Protein AF-A0A968CCL2-F1 (afdb_monomer)

Solvent-accessible surface area (backbone atoms only — not comparable to full-atom values): 6977 Å² total; per-residue (Å²): 130,92,70,89,60,90,45,67,39,52,65,74,55,51,53,49,34,51,75,70,67,45,52,63,63,39,53,75,71,64,40,49,70,39,53,59,48,77,47,78,48,73,70,81,96,58,59,49,75,50,76,44,74,43,68,71,53,95,91,38,57,51,32,42,40,49,56,64,74,56,51,54,47,54,52,51,50,53,42,41,77,76,67,46,90,84,81,77,72,60,43,81,78,48,74,35,61,44,96,87,67,48,79,74,49,69,40,73,44,66,81,119

Foldseek 3Di:
DQPPDVFWDPPVRVVVCVVLVNVVVCVVVVWDWAQKDWDWDDDDPPTDIDIDGPPDDPNDNTITGDRPVSVVVSVVVSCVVVPDDDDPQKDFDAFDADPVRDTDGTDIDHPD

Structure (mmCIF, N/CA/C/O backbone):
data_AF-A0A968CCL2-F1
#
_entry.id   AF-A0A968CCL2-F1
#
loop_
_atom_site.group_PDB
_atom_site.id
_atom_site.type_symbol
_atom_site.label_atom_id
_atom_site.label_alt_id
_atom_site.label_comp_id
_atom_site.label_asym_id
_atom_site.label_entity_id
_atom_site.label_seq_id
_atom_site.pdbx_PDB_ins_code
_atom_site.Cartn_x
_atom_site.Cartn_y
_atom_site.Cartn_z
_atom_site.occupancy
_atom_site.B_iso_or_equiv
_atom_site.auth_seq_id
_atom_site.auth_comp_id
_atom_site.auth_asym_id
_atom_site.auth_atom_id
_atom_site.pdbx_PDB_model_num
ATOM 1 N N . THR A 1 1 ? 14.523 -9.456 9.353 1.00 53.31 1 THR A N 1
ATOM 2 C CA . THR A 1 1 ? 14.075 -9.158 10.730 1.00 53.31 1 THR A CA 1
ATOM 3 C C . THR A 1 1 ? 12.723 -8.478 10.662 1.00 53.31 1 THR A C 1
ATOM 5 O O . THR A 1 1 ? 12.522 -7.662 9.771 1.00 53.31 1 THR A O 1
ATOM 8 N N . ASP A 1 2 ? 11.788 -8.846 11.543 1.00 51.09 2 ASP A N 1
ATOM 9 C CA . ASP A 1 2 ? 10.486 -8.173 11.698 1.00 51.09 2 ASP A CA 1
ATOM 10 C C . ASP A 1 2 ? 10.711 -6.871 12.481 1.00 51.09 2 ASP A C 1
ATOM 12 O O . ASP A 1 2 ? 10.551 -6.804 13.699 1.00 51.09 2 ASP A O 1
ATOM 16 N N . THR A 1 3 ? 11.266 -5.867 11.800 1.00 53.72 3 THR A N 1
ATOM 17 C CA . THR A 1 3 ? 11.500 -4.552 12.397 1.00 53.72 3 THR A CA 1
ATOM 18 C C . THR A 1 3 ? 10.146 -3.893 12.624 1.00 53.72 3 THR A C 1
ATOM 20 O O . THR A 1 3 ? 9.404 -3.692 11.662 1.00 53.72 3 THR A O 1
ATOM 23 N N . LEU A 1 4 ? 9.848 -3.519 13.875 1.00 50.06 4 LEU A N 1
ATOM 24 C CA . LEU A 1 4 ? 8.691 -2.700 14.249 1.00 50.06 4 LEU A CA 1
ATOM 25 C C . LEU A 1 4 ? 8.678 -1.415 13.408 1.00 50.06 4 LEU A C 1
ATOM 27 O O . LEU A 1 4 ? 9.320 -0.424 13.741 1.00 50.06 4 LEU A O 1
ATOM 31 N N . SER A 1 5 ? 7.965 -1.445 12.287 1.00 53.56 5 SER A N 1
ATOM 32 C CA . SER A 1 5 ? 7.656 -0.251 11.508 1.00 53.56 5 SER A CA 1
ATOM 33 C C . SER A 1 5 ? 6.482 0.462 12.166 1.00 53.56 5 SER A C 1
ATOM 35 O O . SER A 1 5 ? 5.683 -0.155 12.853 1.00 53.56 5 SER A O 1
ATOM 37 N N . THR A 1 6 ? 6.367 1.772 12.023 1.00 53.09 6 THR A N 1
ATOM 38 C CA . THR A 1 6 ? 5.256 2.568 12.561 1.00 53.09 6 THR A CA 1
ATOM 39 C C . THR A 1 6 ? 3.920 2.069 11.988 1.00 53.09 6 THR A C 1
ATOM 41 O O . THR A 1 6 ? 3.553 2.396 10.864 1.00 53.09 6 THR A O 1
ATOM 44 N N . HIS A 1 7 ? 3.230 1.210 12.749 1.00 70.75 7 HIS A N 1
ATOM 45 C CA . HIS A 1 7 ? 2.228 0.275 12.224 1.00 70.75 7 HIS A CA 1
ATOM 46 C C . HIS A 1 7 ? 0.954 0.956 11.710 1.00 70.75 7 HIS A C 1
ATOM 48 O O . HIS A 1 7 ? 0.319 0.422 10.814 1.00 70.75 7 HIS A O 1
ATOM 54 N N . ALA A 1 8 ? 0.566 2.117 12.242 1.00 85.94 8 ALA A N 1
ATOM 55 C CA . ALA A 1 8 ? -0.741 2.705 11.957 1.00 85.94 8 ALA A CA 1
ATOM 56 C C . ALA A 1 8 ? -0.759 3.546 10.667 1.00 85.94 8 ALA A C 1
ATOM 58 O O . ALA A 1 8 ? -0.149 4.613 10.576 1.00 85.94 8 ALA A O 1
ATOM 59 N N . LEU A 1 9 ? -1.544 3.105 9.688 1.00 91.94 9 LEU A N 1
ATOM 60 C CA . LEU A 1 9 ? -1.930 3.885 8.522 1.00 91.94 9 LEU A CA 1
ATOM 61 C C . LEU A 1 9 ? -2.973 4.929 8.918 1.00 91.94 9 LEU A C 1
ATOM 63 O O . LEU A 1 9 ? -4.127 4.611 9.204 1.00 91.94 9 LEU A O 1
ATOM 67 N N . MET A 1 10 ? -2.578 6.198 8.885 1.00 91.94 10 MET A N 1
ATOM 68 C CA . MET A 1 10 ? -3.488 7.314 9.138 1.00 91.94 10 MET A CA 1
ATOM 69 C C . MET A 1 10 ? -4.553 7.430 8.040 1.00 91.94 10 MET A C 1
ATOM 71 O O . MET A 1 10 ? -4.384 6.944 6.921 1.00 91.94 10 MET A O 1
ATOM 75 N N . ARG A 1 11 ? -5.649 8.139 8.338 1.00 93.75 11 ARG A N 1
ATOM 76 C CA . ARG A 1 11 ? -6.840 8.222 7.472 1.00 93.75 11 ARG A CA 1
ATOM 77 C C . ARG A 1 11 ? -6.540 8.494 5.985 1.00 93.75 11 ARG A C 1
ATOM 79 O O . ARG A 1 11 ? -7.165 7.833 5.162 1.00 93.75 11 ARG A O 1
ATOM 86 N N . PRO A 1 12 ? -5.610 9.393 5.595 1.00 93.94 12 PRO A N 1
ATOM 87 C CA . PRO A 1 12 ? -5.291 9.603 4.180 1.00 93.94 12 PRO A CA 1
ATOM 88 C C . PRO A 1 12 ? -4.811 8.340 3.449 1.00 93.94 12 PRO A C 1
A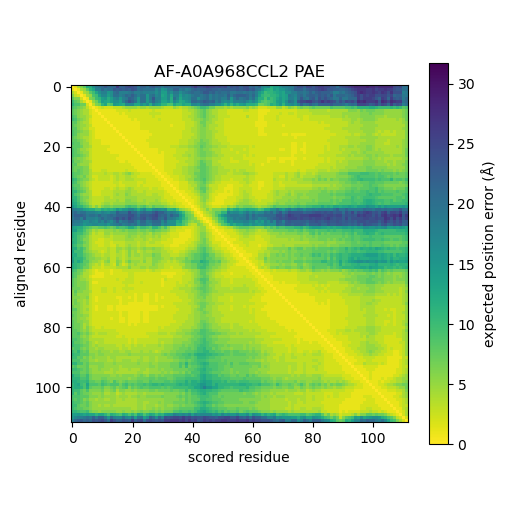TOM 90 O O . PRO A 1 12 ? -5.177 8.136 2.293 1.00 93.94 12 PRO A O 1
ATOM 93 N N . ALA A 1 13 ? -4.045 7.477 4.121 1.00 94.38 13 ALA A N 1
ATOM 94 C CA . ALA A 1 13 ? -3.594 6.206 3.560 1.00 94.38 13 ALA A CA 1
ATOM 95 C C . ALA A 1 13 ? -4.758 5.215 3.414 1.00 94.38 13 ALA A C 1
ATOM 97 O O . ALA A 1 13 ? -4.897 4.588 2.369 1.00 94.38 13 ALA A O 1
ATOM 98 N N . VAL A 1 14 ? -5.653 5.142 4.405 1.00 94.50 14 VAL A N 1
ATOM 99 C CA . VAL A 1 14 ? -6.860 4.298 4.318 1.00 94.50 14 VAL A CA 1
ATOM 100 C C . VAL A 1 14 ? -7.772 4.749 3.175 1.00 94.50 14 VAL A C 1
ATOM 102 O O . VAL A 1 14 ? -8.261 3.925 2.412 1.00 94.50 14 VAL A O 1
ATOM 105 N N . LEU A 1 15 ? -7.929 6.063 2.983 1.00 95.38 15 LEU A N 1
ATOM 106 C CA . LEU A 1 15 ? -8.686 6.616 1.857 1.00 95.38 15 LEU A CA 1
ATOM 107 C C . LEU A 1 15 ? -8.074 6.259 0.495 1.00 95.38 15 LEU A C 1
ATOM 109 O O . LEU A 1 15 ? -8.812 6.126 -0.476 1.00 95.38 15 LEU A O 1
ATOM 113 N N . LEU A 1 16 ? -6.745 6.159 0.386 1.00 96.06 16 LEU A N 1
ATOM 114 C CA . LEU A 1 16 ? -6.077 5.7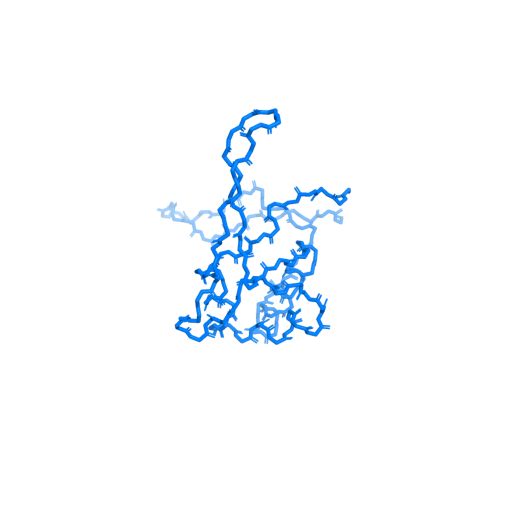06 -0.841 1.00 96.06 16 LEU A CA 1
ATOM 115 C C . LEU A 1 16 ? -6.371 4.229 -1.111 1.00 96.06 16 LEU A C 1
ATOM 117 O O . LEU A 1 16 ? -6.797 3.892 -2.210 1.00 96.06 16 LEU A O 1
ATOM 121 N N . LEU A 1 17 ? -6.227 3.384 -0.090 1.00 95.44 17 LEU A N 1
ATOM 122 C CA . LEU A 1 17 ? -6.509 1.951 -0.186 1.00 95.44 17 LEU A CA 1
ATOM 123 C C . LEU A 1 17 ? -7.968 1.677 -0.558 1.00 95.44 17 LEU A C 1
ATOM 125 O O . LEU A 1 17 ? -8.227 0.827 -1.401 1.00 95.44 17 LEU A O 1
ATOM 129 N N . GLN A 1 18 ? -8.911 2.438 0.002 1.00 94.62 18 GLN A N 1
ATOM 130 C CA . GLN A 1 18 ? -10.325 2.334 -0.356 1.00 94.62 18 GLN A CA 1
ATOM 131 C C . GLN A 1 18 ? -10.572 2.726 -1.818 1.00 94.62 18 GLN A C 1
ATOM 133 O O . GLN A 1 18 ? -11.323 2.050 -2.513 1.00 94.62 18 GLN A O 1
ATOM 138 N N . ARG A 1 19 ? -9.917 3.785 -2.318 1.00 95.25 19 ARG A N 1
ATOM 139 C CA . ARG A 1 19 ? -10.018 4.170 -3.739 1.00 95.25 19 ARG A CA 1
ATOM 140 C C . ARG A 1 19 ? -9.440 3.119 -4.682 1.00 95.25 19 ARG A C 1
ATOM 142 O O . ARG A 1 19 ? -9.912 3.018 -5.806 1.00 95.25 19 ARG A O 1
ATOM 149 N N . TRP A 1 20 ? -8.440 2.366 -4.236 1.00 96.62 20 TRP A N 1
ATOM 150 C CA . TRP A 1 20 ? -7.876 1.240 -4.981 1.00 96.62 20 TRP A CA 1
ATOM 151 C C . TRP A 1 20 ? -8.636 -0.078 -4.762 1.00 96.62 20 TRP A C 1
ATOM 153 O O . TRP A 1 20 ? -8.254 -1.085 -5.342 1.00 96.62 20 TRP A O 1
ATOM 163 N N . GLY A 1 21 ? -9.687 -0.102 -3.932 1.00 95.81 21 GLY A N 1
ATOM 164 C CA . GLY A 1 21 ? -10.451 -1.321 -3.641 1.00 95.81 21 GLY A CA 1
ATOM 165 C C . GLY A 1 21 ? -9.686 -2.366 -2.818 1.00 95.81 21 GLY A C 1
ATOM 166 O O . GLY A 1 21 ? -9.964 -3.554 -2.927 1.00 95.81 21 GLY A O 1
ATOM 167 N N . LEU A 1 22 ? -8.702 -1.951 -2.012 1.00 96.38 22 LEU A N 1
ATOM 168 C CA . LEU A 1 22 ? -7.773 -2.863 -1.321 1.00 96.38 22 LEU A CA 1
ATOM 169 C C . LEU A 1 22 ? -8.057 -3.059 0.173 1.00 96.38 22 LEU A C 1
ATOM 171 O O . LEU A 1 22 ? -7.360 -3.836 0.823 1.00 96.38 22 LEU A O 1
ATOM 175 N N . THR A 1 23 ? -9.040 -2.361 0.744 1.00 94.00 23 THR A N 1
ATOM 176 C CA . THR A 1 23 ? -9.372 -2.495 2.175 1.00 94.00 23 THR A CA 1
ATOM 177 C C . THR A 1 23 ? -9.864 -3.894 2.526 1.00 94.00 23 THR A C 1
ATOM 179 O O . THR A 1 23 ? -9.460 -4.426 3.553 1.00 94.00 23 THR A O 1
ATOM 182 N N . ASP A 1 24 ? -10.631 -4.523 1.637 1.00 94.12 24 ASP A N 1
ATOM 183 C CA . ASP A 1 24 ? -11.203 -5.852 1.876 1.00 94.12 24 ASP A CA 1
ATOM 184 C C . ASP A 1 24 ? -10.099 -6.920 1.941 1.00 94.12 24 ASP A C 1
ATOM 186 O O . ASP A 1 24 ? -10.080 -7.744 2.853 1.00 94.12 24 ASP A O 1
ATOM 190 N N . ARG A 1 25 ? -9.082 -6.818 1.069 1.00 95.56 25 ARG A N 1
ATOM 191 C CA . ARG A 1 25 ? -7.887 -7.684 1.111 1.00 95.56 25 ARG A CA 1
ATOM 192 C C . ARG A 1 25 ? -7.129 -7.556 2.442 1.00 95.56 25 ARG A C 1
ATOM 194 O O . ARG A 1 25 ? -6.555 -8.523 2.930 1.00 95.56 25 ARG A O 1
ATOM 201 N N . LEU A 1 26 ? -7.113 -6.368 3.057 1.00 93.38 26 LEU A N 1
ATOM 202 C CA . LEU A 1 26 ? -6.481 -6.175 4.370 1.00 93.38 26 LEU A CA 1
ATOM 203 C C . LEU A 1 26 ? -7.289 -6.803 5.508 1.00 93.38 26 LEU A C 1
ATOM 205 O O . LEU A 1 26 ? -6.688 -7.318 6.457 1.00 93.38 26 LEU A O 1
ATOM 209 N N . ASP A 1 27 ? -8.618 -6.753 5.426 1.00 92.69 27 ASP A N 1
ATOM 210 C CA . ASP A 1 27 ? -9.502 -7.406 6.390 1.00 92.69 27 ASP A CA 1
ATOM 211 C C . ASP A 1 27 ? -9.381 -8.938 6.312 1.00 92.69 27 ASP A C 1
ATOM 213 O O . ASP A 1 27 ? -9.291 -9.597 7.351 1.00 92.69 27 ASP A O 1
ATOM 217 N N . GLU A 1 28 ? -9.289 -9.503 5.103 1.00 95.56 28 GLU A N 1
ATOM 218 C CA . GLU A 1 28 ? -9.055 -10.939 4.868 1.00 95.56 28 GLU A CA 1
ATOM 219 C C . GLU A 1 28 ? -7.743 -11.428 5.508 1.00 95.56 28 GLU A C 1
ATOM 221 O O . GLU A 1 28 ? -7.701 -12.492 6.131 1.00 95.56 28 GLU A O 1
ATOM 226 N N . GLU A 1 29 ? -6.693 -10.605 5.460 1.00 93.31 29 GLU A N 1
ATOM 227 C CA . GLU A 1 29 ? -5.396 -10.847 6.113 1.00 93.31 29 GLU A CA 1
ATOM 228 C C . GLU A 1 29 ? -5.406 -10.572 7.630 1.00 93.31 29 GLU A C 1
ATOM 230 O O . GLU A 1 29 ? -4.362 -10.593 8.289 1.00 93.31 29 GLU A O 1
ATOM 235 N N . ARG A 1 30 ? -6.586 -10.321 8.214 1.00 90.50 30 ARG A N 1
ATOM 236 C CA . ARG A 1 30 ? -6.794 -10.050 9.646 1.00 90.50 30 ARG A CA 1
ATOM 237 C C . ARG A 1 30 ? -5.994 -8.848 10.144 1.00 90.50 30 ARG A C 1
ATOM 239 O O . ARG A 1 30 ? -5.513 -8.835 11.282 1.00 90.50 30 ARG A O 1
ATOM 246 N N . THR A 1 31 ? -5.852 -7.827 9.301 1.00 90.38 31 THR A N 1
ATOM 247 C CA . THR A 1 31 ? -5.202 -6.580 9.700 1.00 90.38 31 THR A CA 1
ATOM 248 C C . THR A 1 31 ? -5.990 -5.919 10.838 1.00 90.38 31 THR A C 1
ATOM 250 O O . THR A 1 31 ? -7.188 -5.679 10.687 1.00 90.38 31 THR A O 1
ATOM 253 N N . PRO A 1 32 ? -5.351 -5.561 11.968 1.00 87.38 32 PRO A N 1
ATOM 254 C CA . PRO A 1 32 ? -6.040 -4.881 13.056 1.00 87.38 32 PRO A CA 1
ATOM 255 C C . PRO A 1 32 ? -6.606 -3.527 12.622 1.00 87.38 32 PRO A C 1
ATOM 257 O O . PRO A 1 32 ? -5.889 -2.676 12.082 1.00 87.38 32 PRO A O 1
ATOM 260 N N . ARG A 1 33 ? -7.886 -3.311 12.933 1.00 91.19 33 ARG A N 1
ATOM 261 C CA . ARG A 1 33 ? -8.551 -2.011 12.835 1.00 91.19 33 ARG A CA 1
ATOM 262 C C . ARG A 1 33 ? -8.345 -1.223 14.128 1.00 91.19 33 ARG A C 1
ATOM 264 O O . ARG A 1 33 ? -8.550 -1.740 15.223 1.00 91.19 33 ARG A O 1
ATOM 271 N N . ILE A 1 34 ? -7.962 0.042 14.006 1.00 92.19 34 ILE A N 1
ATOM 272 C CA . ILE A 1 34 ? -7.751 0.963 15.127 1.00 92.19 34 ILE A CA 1
ATOM 273 C C . ILE A 1 34 ? -8.949 1.911 15.204 1.00 92.19 34 ILE A C 1
ATOM 275 O O . ILE A 1 34 ? -9.071 2.844 14.406 1.00 92.19 34 ILE A O 1
ATOM 279 N N . GLY A 1 35 ? -9.825 1.671 16.182 1.00 93.31 35 GLY A N 1
ATOM 280 C CA . GLY A 1 35 ? -10.977 2.532 16.482 1.00 93.31 35 GLY A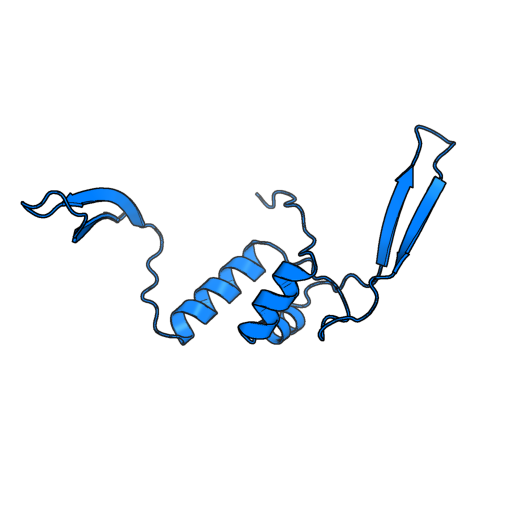 CA 1
ATOM 281 C C . GLY A 1 35 ? -10.684 3.654 17.483 1.00 93.31 35 GLY A C 1
ATOM 282 O O . GLY A 1 35 ? -11.479 4.578 17.620 1.00 93.31 35 GLY A O 1
ATOM 283 N N . LYS A 1 36 ? -9.542 3.603 18.176 1.00 92.62 36 LYS A N 1
ATOM 284 C CA . LYS A 1 36 ? -9.164 4.551 19.230 1.00 92.62 36 LYS A CA 1
ATOM 285 C C . LYS A 1 36 ? -7.646 4.698 19.301 1.00 92.62 36 LYS A C 1
ATOM 287 O O . LYS A 1 36 ? -6.918 3.734 19.081 1.00 92.62 36 LYS A O 1
ATOM 292 N N . THR A 1 37 ? -7.175 5.894 19.631 1.00 91.25 37 THR A N 1
AT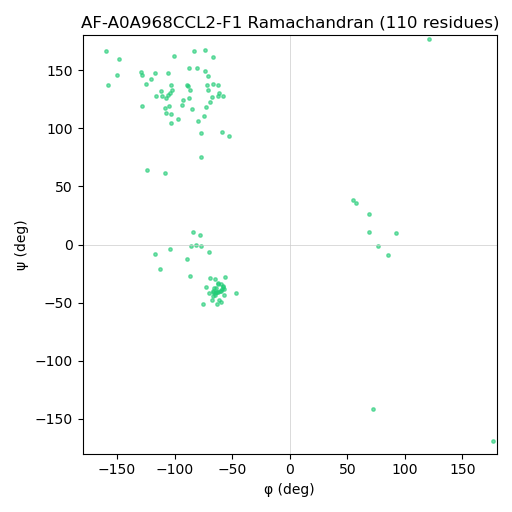OM 293 C CA . THR A 1 37 ? -5.766 6.189 19.924 1.00 91.25 37 THR A CA 1
ATOM 294 C C . THR A 1 37 ? -5.636 6.744 21.335 1.00 91.25 37 THR A C 1
ATOM 296 O O . THR A 1 37 ? -6.481 7.531 21.750 1.00 91.25 37 THR A O 1
ATOM 299 N N . ALA A 1 38 ? -4.578 6.377 22.053 1.00 91.06 38 ALA A N 1
ATOM 300 C CA . ALA A 1 38 ? -4.270 6.922 23.371 1.00 91.06 38 ALA A CA 1
ATOM 301 C C . ALA A 1 38 ? -3.004 7.786 23.298 1.00 91.06 38 ALA A C 1
ATOM 303 O O . ALA A 1 38 ? -1.995 7.364 22.733 1.00 91.06 38 ALA A O 1
ATOM 304 N N . PHE A 1 39 ? -3.065 8.985 23.872 1.00 89.44 39 PHE A N 1
ATOM 305 C CA . PHE A 1 39 ? -1.932 9.886 24.056 1.00 89.44 39 PHE A CA 1
ATOM 306 C C . PHE A 1 39 ? -1.571 9.905 25.533 1.00 89.44 39 PHE A C 1
ATOM 308 O O . PHE A 1 39 ? -2.431 10.138 26.378 1.00 89.44 39 PHE A O 1
ATOM 315 N N . VAL A 1 40 ? -0.308 9.641 25.844 1.00 89.31 40 VAL A N 1
ATOM 316 C CA . VAL A 1 40 ? 0.177 9.573 27.220 1.00 89.31 40 VAL A CA 1
ATOM 317 C C . VAL A 1 40 ? 1.053 10.795 27.478 1.00 89.31 40 VAL A C 1
ATOM 319 O O . VAL A 1 40 ? 2.064 10.979 26.801 1.00 89.31 40 VAL A O 1
ATOM 322 N N . TYR A 1 41 ? 0.640 11.640 28.421 1.00 88.19 41 TYR A N 1
ATOM 323 C CA . TYR A 1 41 ? 1.320 12.874 28.805 1.00 88.19 41 TYR A CA 1
ATOM 324 C C . TYR A 1 41 ? 1.913 12.745 30.213 1.00 88.19 41 TYR A C 1
ATOM 326 O O . TYR A 1 41 ? 1.192 12.432 31.159 1.00 88.19 41 TYR A O 1
ATOM 334 N N . GLY A 1 42 ? 3.205 13.053 30.354 1.00 83.50 42 GLY A N 1
ATOM 335 C CA . GLY A 1 42 ? 3.929 13.036 31.630 1.00 83.50 42 GLY A CA 1
ATOM 336 C C . GLY A 1 42 ? 5.130 12.085 31.646 1.00 83.50 42 GLY A C 1
ATOM 337 O O . GLY A 1 42 ? 5.411 11.388 30.674 1.00 83.50 42 GLY A O 1
ATOM 338 N N . GLU A 1 43 ? 5.858 12.078 32.766 1.00 76.12 43 GLU A N 1
ATOM 339 C CA . GLU A 1 43 ? 6.933 11.123 33.058 1.00 76.12 43 GLU A CA 1
ATOM 340 C C . GLU A 1 43 ? 6.699 10.473 34.437 1.00 76.12 43 GLU A C 1
ATOM 342 O O . GLU A 1 43 ? 6.199 11.106 35.374 1.00 76.12 43 GLU A O 1
ATOM 347 N N . GLY A 1 44 ? 7.069 9.197 34.586 1.00 66.31 44 GLY A N 1
ATOM 348 C CA . GLY A 1 44 ? 6.966 8.464 35.855 1.00 66.31 44 GLY A CA 1
ATOM 349 C C . GLY A 1 44 ? 5.528 8.096 36.260 1.00 66.31 44 GLY A C 1
ATOM 350 O O . GLY A 1 44 ? 4.714 7.712 35.426 1.00 66.31 44 GLY A O 1
ATOM 351 N N . GLN A 1 45 ? 5.201 8.171 37.557 1.00 62.19 45 GLN A N 1
ATOM 352 C CA . GLN A 1 45 ? 3.876 7.796 38.095 1.00 62.19 45 GLN A CA 1
ATOM 353 C C . GLN A 1 45 ? 2.760 8.833 37.856 1.00 62.19 45 GLN A C 1
ATOM 355 O O . GLN A 1 45 ? 1.620 8.593 38.247 1.00 62.19 45 GLN A O 1
ATOM 360 N N . LYS A 1 46 ? 3.054 9.979 37.228 1.00 68.38 46 LYS A N 1
ATOM 361 C CA . LYS A 1 46 ? 2.061 11.011 36.881 1.00 68.38 46 LYS A CA 1
ATOM 362 C C . LYS A 1 46 ? 1.824 11.042 35.372 1.00 68.38 46 LYS A C 1
ATOM 364 O O . LYS A 1 46 ? 2.109 12.045 34.727 1.00 68.38 46 LYS A O 1
ATOM 369 N N . ASN A 1 47 ? 1.332 9.934 34.826 1.00 82.50 47 ASN A N 1
ATOM 370 C CA . ASN A 1 47 ? 0.893 9.884 33.436 1.00 82.50 47 ASN A CA 1
ATOM 371 C C . ASN A 1 47 ? -0.606 10.163 33.342 1.00 82.50 47 ASN A C 1
ATOM 373 O O . ASN A 1 47 ? -1.419 9.415 33.885 1.00 82.50 47 ASN A O 1
ATOM 377 N N . GLU A 1 48 ? -0.965 11.215 32.618 1.00 88.00 48 GLU A N 1
ATOM 378 C CA . GLU A 1 48 ? -2.323 11.433 32.137 1.00 88.00 48 GLU A CA 1
ATOM 379 C C . GLU A 1 48 ? -2.473 10.726 30.788 1.00 88.00 48 GLU A C 1
ATOM 381 O O . GLU A 1 48 ? -1.676 10.931 29.873 1.00 88.00 48 GLU A O 1
ATOM 386 N N . THR A 1 49 ? -3.479 9.862 30.658 1.00 91.00 49 THR A N 1
ATOM 387 C CA . THR A 1 49 ? -3.805 9.221 29.379 1.00 91.00 49 THR A CA 1
ATOM 388 C C . THR A 1 49 ? -5.054 9.866 28.804 1.00 91.00 49 THR A C 1
ATOM 390 O O . THR A 1 49 ? -6.121 9.806 29.411 1.00 91.00 49 THR A O 1
ATOM 393 N N . VAL A 1 50 ? -4.923 10.455 27.619 1.00 92.12 50 VAL A N 1
ATOM 394 C CA . VAL A 1 50 ? -6.025 11.028 26.849 1.00 92.12 50 VAL A CA 1
ATOM 395 C C . VAL A 1 50 ? -6.374 10.074 25.717 1.00 92.12 50 VAL A C 1
ATOM 397 O O . VAL A 1 50 ? -5.596 9.872 24.783 1.00 92.12 50 VAL A O 1
ATOM 400 N N . GLU A 1 51 ? -7.560 9.483 25.792 1.00 94.12 51 GLU A N 1
ATOM 401 C CA . GLU A 1 51 ? -8.095 8.641 24.728 1.00 94.12 51 GLU A CA 1
ATOM 402 C C . GLU A 1 51 ? -8.864 9.474 23.700 1.00 94.12 51 GLU A C 1
ATOM 404 O O . GLU A 1 51 ? -9.661 10.347 24.040 1.00 94.12 51 GLU A O 1
ATOM 409 N N . VAL A 1 52 ? -8.642 9.180 22.422 1.00 92.62 52 VAL A N 1
ATOM 410 C CA . VAL A 1 52 ? -9.293 9.843 21.293 1.00 92.62 52 VAL A CA 1
ATOM 411 C C . VAL A 1 52 ? -9.885 8.787 20.371 1.00 92.62 52 VAL A C 1
ATOM 413 O O . VAL A 1 52 ? -9.159 7.971 19.797 1.00 92.62 52 VAL A O 1
ATOM 416 N N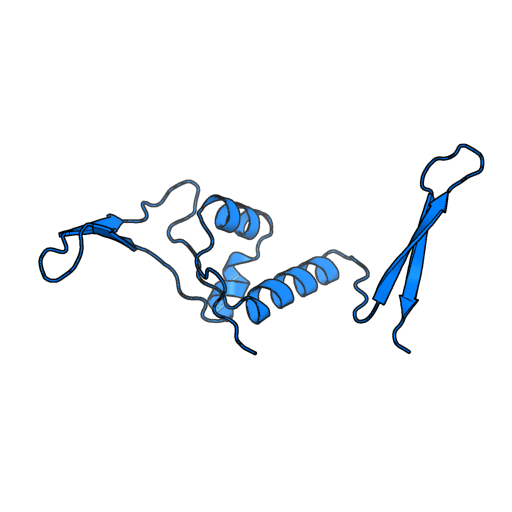 . ASP A 1 53 ? -11.204 8.824 20.198 1.00 94.50 53 ASP A N 1
ATOM 417 C CA . ASP A 1 53 ? -11.901 7.948 19.258 1.00 94.50 53 ASP A CA 1
ATOM 418 C C . ASP A 1 53 ? -11.619 8.350 17.806 1.00 94.50 53 ASP A C 1
ATOM 420 O O . ASP A 1 53 ? -11.682 9.526 17.417 1.00 94.50 53 ASP A O 1
ATOM 424 N N . ILE A 1 54 ? -11.384 7.349 16.961 1.00 92.88 54 ILE A N 1
ATOM 425 C CA . ILE A 1 54 ? -11.339 7.528 15.515 1.00 92.88 54 ILE A CA 1
ATOM 426 C C . ILE A 1 54 ? -12.777 7.641 15.016 1.00 92.88 54 ILE A C 1
ATOM 428 O O . ILE A 1 54 ? -13.462 6.658 14.767 1.00 92.88 54 ILE A O 1
ATOM 432 N N . LYS A 1 55 ? -13.248 8.880 14.863 1.00 91.62 55 LYS A N 1
ATOM 433 C CA . LYS A 1 55 ? -14.605 9.140 14.366 1.00 91.62 55 LYS A CA 1
ATOM 434 C C . LYS A 1 55 ? -14.764 8.696 12.900 1.00 91.62 55 LYS A C 1
ATOM 436 O O . LYS A 1 55 ? -13.875 9.015 12.094 1.00 91.62 55 LYS A O 1
ATOM 441 N N . PRO A 1 56 ? -15.893 8.062 12.527 1.00 90.12 56 PRO A N 1
ATOM 442 C CA . PRO A 1 56 ? -16.204 7.754 11.136 1.00 90.12 56 PRO A CA 1
ATOM 443 C C . PRO A 1 56 ? -16.232 9.024 10.287 1.00 90.12 56 PRO A C 1
ATOM 445 O O . PRO A 1 56 ? -16.898 10.003 10.631 1.00 90.12 56 PRO A O 1
ATOM 448 N N . ARG A 1 57 ? -15.486 9.038 9.181 1.00 89.31 57 ARG A N 1
ATOM 449 C CA . ARG A 1 57 ? -15.482 10.165 8.237 1.00 89.31 57 ARG A CA 1
ATOM 450 C C . ARG A 1 57 ? -15.010 9.715 6.863 1.00 89.31 57 ARG A C 1
ATOM 452 O O . ARG A 1 57 ? -13.999 9.028 6.760 1.00 89.31 57 ARG A O 1
ATOM 459 N N . ASN A 1 58 ? -15.689 10.187 5.814 1.00 85.88 58 ASN A N 1
ATOM 460 C CA . ASN A 1 58 ? -15.358 9.901 4.413 1.00 85.88 58 ASN A CA 1
ATOM 461 C C . ASN A 1 58 ? -15.287 8.389 4.111 1.00 85.88 58 ASN A C 1
ATOM 463 O O . ASN A 1 58 ? -14.385 7.953 3.407 1.00 85.88 58 ASN A O 1
ATOM 467 N N . GLY A 1 59 ? -16.182 7.590 4.702 1.00 83.19 59 GLY A N 1
ATOM 468 C CA . GLY A 1 59 ? -16.187 6.129 4.543 1.00 83.19 59 GLY A CA 1
ATOM 469 C C . GLY A 1 59 ? -15.115 5.379 5.343 1.00 83.19 59 GLY A C 1
ATOM 470 O O . GLY A 1 59 ? -15.097 4.156 5.315 1.00 83.19 59 GLY A O 1
ATOM 471 N N .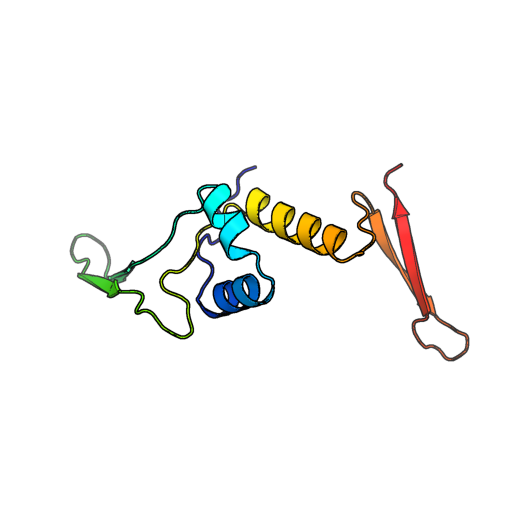 VAL A 1 60 ? -14.252 6.080 6.089 1.00 87.00 60 VAL A N 1
ATOM 472 C CA . VAL A 1 60 ? -13.249 5.460 6.964 1.00 87.00 60 VAL A CA 1
ATOM 473 C C . VAL A 1 60 ? -13.769 5.413 8.394 1.00 87.00 60 VAL A C 1
ATOM 475 O O . VAL A 1 60 ? -13.838 6.446 9.066 1.00 87.00 60 VAL A O 1
ATOM 478 N N . GLU A 1 61 ? -14.110 4.211 8.849 1.00 87.69 61 GLU A N 1
ATOM 479 C CA . GLU A 1 61 ? -14.594 3.934 10.210 1.00 87.69 61 GLU A CA 1
ATOM 480 C C . GLU A 1 61 ? -13.459 3.688 11.211 1.00 87.69 61 GLU A C 1
ATOM 482 O O . GLU A 1 61 ? -13.606 3.973 12.393 1.00 87.69 61 GLU A O 1
ATOM 487 N N . ALA A 1 62 ? -12.312 3.199 10.736 1.00 92.19 62 ALA A N 1
ATOM 488 C CA . ALA A 1 62 ? -11.144 2.887 11.552 1.00 92.19 62 ALA A CA 1
ATOM 489 C C . ALA A 1 62 ? -9.848 3.112 10.761 1.00 92.19 62 ALA A C 1
ATOM 491 O O . ALA A 1 62 ? -9.847 3.133 9.529 1.00 92.19 62 ALA A O 1
ATOM 492 N N . LEU A 1 63 ? -8.732 3.281 11.471 1.00 93.44 63 LEU A N 1
ATOM 493 C CA . LEU A 1 63 ? -7.400 3.210 10.863 1.00 93.44 63 LEU A CA 1
ATOM 494 C C . LEU A 1 63 ? -6.954 1.744 10.749 1.00 93.44 63 LEU A C 1
ATOM 496 O O . LEU A 1 63 ? -7.552 0.873 11.375 1.00 93.44 63 LEU A O 1
ATOM 500 N N . TYR A 1 64 ? -5.901 1.463 9.984 1.00 92.50 64 TYR A N 1
ATOM 501 C CA . TYR A 1 64 ? -5.367 0.102 9.829 1.00 92.50 64 TYR A CA 1
ATOM 502 C C . TYR A 1 64 ? -3.948 0.010 10.365 1.00 92.50 64 TYR A C 1
ATOM 504 O O . TYR A 1 64 ? -3.189 0.968 10.239 1.00 92.50 64 TYR A O 1
ATOM 512 N N . ALA A 1 65 ? -3.577 -1.150 10.905 1.00 91.12 65 ALA A N 1
ATOM 513 C CA . ALA A 1 65 ? -2.207 -1.439 11.314 1.00 91.12 65 ALA A CA 1
ATOM 514 C C . ALA A 1 65 ? -1.615 -2.703 10.665 1.00 91.12 65 ALA A C 1
ATOM 516 O O . ALA A 1 65 ? -1.342 -3.679 11.368 1.00 91.12 65 ALA A O 1
ATOM 517 N N . PRO A 1 66 ? -1.433 -2.738 9.331 1.00 91.00 66 PRO A N 1
ATOM 518 C CA . PRO A 1 66 ? -0.934 -3.928 8.657 1.00 91.00 66 PRO A CA 1
ATOM 519 C C . PRO A 1 66 ? 0.556 -4.137 8.908 1.00 91.00 66 PRO A C 1
ATOM 521 O O . PRO A 1 66 ? 1.343 -3.192 8.998 1.00 91.00 66 PRO A O 1
ATOM 524 N N . ARG A 1 67 ? 0.969 -5.406 8.918 1.00 89.25 67 ARG A N 1
ATOM 525 C CA . ARG A 1 67 ? 2.385 -5.752 8.757 1.00 89.25 67 ARG A CA 1
ATOM 526 C C . ARG A 1 67 ? 2.847 -5.276 7.378 1.00 89.25 67 ARG A C 1
ATOM 528 O O . ARG A 1 67 ? 2.146 -5.494 6.391 1.00 89.25 67 ARG A O 1
ATOM 535 N N . ARG A 1 68 ? 4.043 -4.682 7.282 1.00 89.00 68 ARG A N 1
ATOM 536 C CA . ARG A 1 68 ? 4.581 -4.197 5.993 1.00 89.00 68 ARG A CA 1
ATOM 537 C C . ARG A 1 68 ? 4.668 -5.293 4.938 1.00 89.00 68 ARG A C 1
ATOM 539 O O . ARG A 1 68 ? 4.326 -5.042 3.796 1.00 89.00 68 ARG A O 1
ATOM 546 N N . THR A 1 69 ? 5.040 -6.509 5.327 1.00 91.06 69 THR A N 1
ATOM 547 C CA . THR A 1 69 ? 5.095 -7.658 4.412 1.00 91.06 69 THR A CA 1
ATOM 548 C C . THR A 1 69 ? 3.733 -8.019 3.819 1.00 91.06 69 THR A C 1
ATOM 550 O O . THR A 1 69 ? 3.670 -8.448 2.672 1.00 91.06 69 THR A O 1
ATOM 553 N N . VAL A 1 70 ? 2.647 -7.819 4.571 1.00 92.44 70 VAL A N 1
ATOM 554 C CA . VAL A 1 70 ? 1.273 -8.030 4.094 1.00 92.44 70 VAL A CA 1
ATOM 555 C C . VAL A 1 70 ? 0.860 -6.887 3.170 1.00 92.44 70 VAL A C 1
ATOM 557 O O . VAL A 1 70 ? 0.437 -7.134 2.045 1.00 92.44 70 VAL A O 1
ATOM 560 N N . LEU A 1 71 ? 1.040 -5.638 3.614 1.00 93.81 71 LEU A N 1
ATOM 561 C CA . LEU A 1 71 ? 0.666 -4.460 2.831 1.00 93.81 71 LEU A CA 1
ATOM 562 C C . LEU A 1 71 ? 1.409 -4.401 1.490 1.00 93.81 71 LEU A C 1
ATOM 564 O O . LEU A 1 71 ? 0.784 -4.222 0.450 1.00 93.81 71 LEU A O 1
ATOM 568 N N . ASP A 1 72 ? 2.731 -4.565 1.511 1.00 94.06 72 ASP A N 1
ATOM 569 C CA . ASP A 1 72 ? 3.573 -4.440 0.321 1.00 94.06 72 ASP A CA 1
ATOM 570 C C . ASP A 1 72 ? 3.245 -5.547 -0.692 1.00 94.06 72 ASP A C 1
ATOM 572 O O . ASP A 1 72 ? 3.186 -5.281 -1.892 1.00 94.06 72 ASP A O 1
ATOM 576 N N . ARG A 1 73 ? 2.944 -6.766 -0.217 1.00 95.44 73 ARG A N 1
ATOM 577 C CA . ARG A 1 73 ? 2.477 -7.863 -1.072 1.00 95.44 73 ARG A CA 1
ATOM 578 C C . ARG A 1 73 ? 1.140 -7.531 -1.736 1.00 95.44 73 ARG A C 1
ATOM 580 O O . ARG A 1 73 ? 1.064 -7.620 -2.956 1.00 95.44 73 ARG A O 1
ATOM 587 N N . ILE A 1 74 ? 0.133 -7.098 -0.971 1.00 96.81 74 ILE A N 1
ATOM 588 C CA . ILE A 1 74 ? -1.189 -6.732 -1.513 1.00 96.81 74 ILE A CA 1
ATOM 589 C C . ILE A 1 74 ? -1.063 -5.636 -2.574 1.00 96.81 74 ILE A C 1
ATOM 591 O O . ILE A 1 74 ? -1.700 -5.721 -3.620 1.00 96.81 74 ILE A O 1
ATOM 595 N N . LEU A 1 75 ? -0.240 -4.612 -2.324 1.00 96.94 75 LEU A N 1
ATOM 596 C CA . LEU A 1 75 ? -0.027 -3.516 -3.272 1.00 96.94 75 LEU A CA 1
ATOM 597 C C . LEU A 1 75 ? 0.638 -3.998 -4.567 1.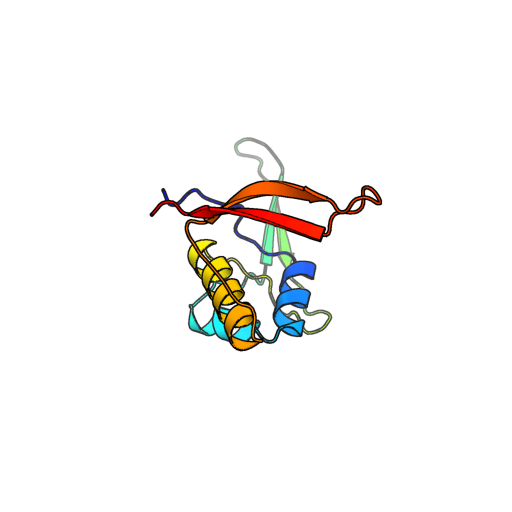00 96.94 75 LEU A C 1
ATOM 599 O O . LEU A 1 75 ? 0.241 -3.581 -5.652 1.00 96.94 75 LEU A O 1
ATOM 603 N N . VAL A 1 76 ? 1.637 -4.877 -4.463 1.00 97.38 76 VAL A N 1
ATOM 604 C CA . VAL A 1 76 ? 2.316 -5.463 -5.626 1.00 97.38 76 VAL A CA 1
ATOM 605 C C . VAL A 1 76 ? 1.380 -6.369 -6.425 1.00 97.38 76 VAL A C 1
ATOM 607 O O . VAL A 1 76 ? 1.369 -6.296 -7.652 1.00 97.38 76 VAL A O 1
ATOM 610 N N . GLU A 1 77 ? 0.602 -7.214 -5.751 1.00 97.19 77 GLU A N 1
ATOM 611 C CA . GLU A 1 77 ? -0.400 -8.078 -6.384 1.00 97.19 77 GLU A CA 1
ATOM 612 C C . GLU A 1 77 ? -1.459 -7.239 -7.102 1.00 97.19 77 GLU A C 1
ATOM 614 O O . GLU A 1 77 ? -1.692 -7.451 -8.284 1.00 97.19 77 GLU A O 1
ATOM 619 N N . ALA A 1 78 ? -2.004 -6.211 -6.448 1.00 97.94 78 ALA A N 1
ATOM 620 C CA . ALA A 1 78 ? -2.966 -5.302 -7.066 1.00 97.94 78 ALA A CA 1
ATOM 621 C C . ALA A 1 78 ? -2.391 -4.574 -8.292 1.00 97.94 78 ALA A C 1
ATOM 623 O O . ALA A 1 78 ? -3.067 -4.442 -9.306 1.00 97.94 78 ALA A O 1
ATOM 624 N N . ALA A 1 79 ? -1.129 -4.135 -8.238 1.00 97.75 79 ALA A N 1
ATOM 625 C CA . ALA A 1 79 ? -0.482 -3.526 -9.397 1.00 97.75 79 ALA A CA 1
ATOM 626 C C . ALA A 1 79 ? -0.359 -4.513 -10.573 1.00 97.75 79 ALA A C 1
ATOM 628 O O . ALA A 1 79 ? -0.584 -4.122 -11.718 1.00 97.75 79 ALA A O 1
ATOM 629 N N . ARG A 1 80 ? -0.025 -5.784 -10.302 1.00 97.69 80 ARG A N 1
ATOM 630 C CA . ARG A 1 80 ? 0.012 -6.845 -11.324 1.00 97.69 80 ARG A CA 1
ATOM 631 C C . ARG A 1 80 ? -1.370 -7.130 -11.905 1.00 97.69 80 ARG A C 1
ATOM 633 O O . ARG A 1 80 ? -1.477 -7.251 -13.122 1.00 97.69 80 ARG A O 1
ATOM 640 N N . ASP A 1 81 ? -2.397 -7.210 -11.060 1.00 97.12 81 ASP A N 1
ATOM 641 C CA . ASP A 1 81 ? -3.789 -7.436 -11.476 1.00 97.12 81 ASP A CA 1
ATOM 642 C C . ASP A 1 81 ? -4.262 -6.338 -12.452 1.00 97.12 81 ASP A C 1
ATOM 644 O O . ASP A 1 81 ? -4.950 -6.627 -13.427 1.00 97.12 81 ASP A O 1
ATOM 648 N N . GLU A 1 82 ? -3.809 -5.095 -12.249 1.00 97.50 82 GLU A N 1
ATOM 649 C CA . GLU A 1 82 ? -4.068 -3.937 -13.122 1.00 97.50 82 GLU A CA 1
ATOM 650 C C . GLU A 1 82 ? -3.099 -3.829 -14.325 1.00 97.50 82 GLU A C 1
ATOM 652 O O . GLU A 1 82 ? -3.069 -2.822 -15.036 1.00 97.50 82 GLU A O 1
ATOM 657 N N . GLY A 1 83 ? -2.293 -4.865 -14.582 1.00 97.94 83 GLY A N 1
ATOM 658 C CA . GLY A 1 83 ? -1.464 -4.990 -15.784 1.00 97.94 83 GLY A CA 1
ATOM 659 C C . GLY A 1 83 ? -0.038 -4.444 -15.672 1.00 97.94 83 GLY A C 1
ATOM 660 O O . GLY A 1 83 ? 0.658 -4.357 -16.687 1.00 97.94 83 GLY A O 1
ATOM 661 N N . ALA A 1 84 ? 0.436 -4.086 -14.475 1.00 98.12 84 ALA A N 1
ATOM 662 C CA . ALA A 1 84 ? 1.836 -3.714 -14.292 1.00 98.12 84 ALA A CA 1
ATOM 663 C C . ALA A 1 84 ? 2.769 -4.936 -14.409 1.00 98.12 84 ALA A C 1
ATOM 665 O O . ALA A 1 84 ? 2.568 -5.964 -13.759 1.00 98.12 84 ALA A O 1
ATOM 666 N N . ASP A 1 85 ? 3.853 -4.796 -15.175 1.00 96.19 85 ASP A N 1
ATOM 667 C CA . ASP A 1 85 ? 4.954 -5.765 -15.201 1.00 96.19 85 ASP A CA 1
ATOM 668 C C . ASP A 1 85 ? 5.872 -5.538 -13.989 1.00 96.19 85 ASP A C 1
ATOM 670 O O . ASP A 1 85 ? 6.619 -4.557 -13.924 1.00 96.19 85 ASP A O 1
ATOM 674 N N . VAL A 1 86 ? 5.794 -6.433 -13.003 1.00 95.06 86 VAL A N 1
ATOM 675 C CA . VAL A 1 86 ? 6.563 -6.326 -11.758 1.00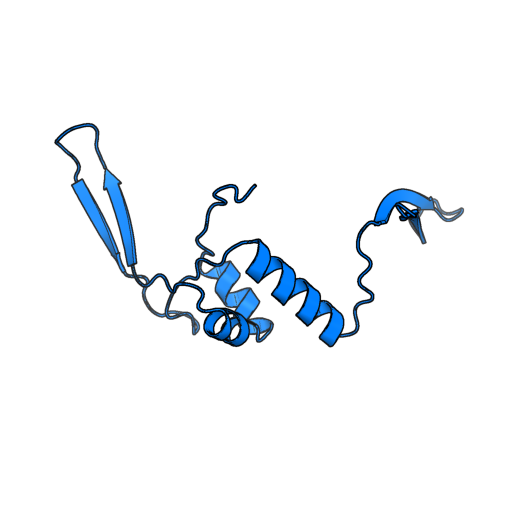 95.06 86 VAL A CA 1
ATOM 676 C C . VAL A 1 86 ? 7.687 -7.356 -11.726 1.00 95.06 86 VAL A C 1
ATOM 678 O O . VAL A 1 86 ? 7.441 -8.556 -11.559 1.00 95.06 86 VAL A O 1
ATOM 681 N N . ARG A 1 87 ? 8.926 -6.856 -11.764 1.00 93.06 87 ARG A N 1
ATOM 682 C CA . ARG A 1 87 ? 10.165 -7.626 -11.585 1.00 93.06 87 ARG A CA 1
ATOM 683 C C . ARG A 1 87 ? 10.736 -7.413 -10.179 1.00 93.06 87 ARG A C 1
ATOM 685 O O . ARG A 1 87 ? 10.837 -6.279 -9.717 1.00 93.06 87 ARG A O 1
ATOM 692 N N . HIS A 1 88 ? 11.118 -8.499 -9.511 1.00 92.81 88 HIS A N 1
ATOM 693 C CA . HIS A 1 88 ? 11.854 -8.471 -8.240 1.00 92.81 88 HIS A CA 1
ATOM 694 C C . HIS A 1 88 ? 13.345 -8.725 -8.492 1.00 92.81 88 HIS A C 1
ATOM 696 O O . HIS A 1 88 ? 13.693 -9.216 -9.558 1.00 92.81 88 HIS A O 1
ATOM 702 N N . GLY A 1 89 ? 14.215 -8.389 -7.533 1.00 92.94 89 GLY A N 1
ATOM 703 C CA . GLY A 1 89 ? 15.664 -8.632 -7.659 1.00 92.94 89 GLY A CA 1
ATOM 704 C C . GLY A 1 89 ? 16.368 -7.764 -8.709 1.00 92.94 89 GLY A C 1
ATOM 705 O O . GLY A 1 89 ? 17.520 -8.006 -9.038 1.00 92.94 89 GLY A O 1
ATOM 706 N N . VAL A 1 90 ? 15.691 -6.740 -9.239 1.00 94.62 90 VAL A N 1
ATOM 707 C CA . VAL A 1 90 ? 16.252 -5.842 -10.253 1.00 94.62 90 VAL A CA 1
ATOM 708 C C . VAL A 1 90 ? 16.646 -4.504 -9.642 1.00 94.62 90 VAL A C 1
ATOM 710 O O . VAL A 1 90 ? 15.855 -3.848 -8.962 1.00 94.62 90 VAL A O 1
ATOM 713 N N . GLN A 1 91 ? 17.869 -4.064 -9.922 1.00 95.81 91 GLN A N 1
ATOM 714 C CA . GLN A 1 91 ? 18.376 -2.764 -9.500 1.00 95.81 91 GLN A CA 1
ATOM 715 C C . GLN A 1 91 ? 18.423 -1.798 -10.688 1.00 95.81 91 GLN A C 1
ATOM 717 O O . GLN A 1 91 ? 19.032 -2.094 -11.716 1.00 95.81 91 GLN A O 1
ATOM 722 N N . MET A 1 92 ? 17.838 -0.607 -10.536 1.00 95.81 92 MET A N 1
ATOM 723 C CA . MET A 1 92 ? 18.084 0.506 -11.458 1.00 95.81 92 MET A CA 1
ATOM 724 C C . MET A 1 92 ? 19.489 1.055 -11.210 1.00 95.81 92 MET A C 1
ATOM 726 O O . MET A 1 92 ? 19.775 1.538 -10.116 1.00 95.81 92 MET A O 1
ATOM 730 N N . VAL A 1 93 ? 20.359 0.984 -12.216 1.00 97.38 93 VAL A N 1
ATOM 731 C CA . VAL A 1 93 ? 21.774 1.370 -12.077 1.00 97.38 93 VAL A CA 1
ATOM 732 C C . VAL A 1 93 ? 22.150 2.611 -12.876 1.00 97.38 93 VAL A C 1
ATOM 734 O O . VAL A 1 93 ? 23.151 3.242 -12.557 1.00 97.38 93 VAL A O 1
ATOM 737 N N . ASP A 1 94 ? 21.375 2.975 -13.901 1.00 97.75 94 ASP A N 1
ATOM 738 C CA . ASP A 1 94 ? 21.642 4.171 -14.706 1.00 97.75 94 ASP A CA 1
ATOM 739 C C . ASP A 1 94 ? 20.392 4.651 -15.465 1.00 97.75 94 ASP A C 1
ATOM 741 O O . ASP A 1 94 ? 19.409 3.917 -15.599 1.00 97.75 94 ASP A O 1
ATOM 745 N N . LEU A 1 95 ? 20.447 5.870 -16.001 1.00 98.12 95 LEU A N 1
ATOM 746 C CA . LEU A 1 95 ? 19.442 6.452 -16.889 1.00 98.12 95 LEU A CA 1
ATOM 747 C C . LEU A 1 95 ? 19.926 6.422 -18.341 1.00 98.12 95 LEU A C 1
ATOM 749 O O . LEU A 1 95 ? 21.058 6.790 -18.643 1.00 98.12 95 LEU A O 1
ATOM 753 N N . LEU A 1 96 ? 19.037 6.067 -19.265 1.00 98.25 96 LEU A N 1
ATOM 754 C CA . LEU A 1 96 ? 19.274 6.237 -20.698 1.00 98.25 96 LEU A CA 1
ATOM 755 C C . LEU A 1 96 ? 18.779 7.618 -21.127 1.00 98.25 96 LEU A C 1
ATOM 757 O O . LEU A 1 96 ? 17.703 8.059 -20.710 1.00 98.25 96 LEU A O 1
ATOM 761 N N . ARG A 1 97 ? 19.559 8.307 -21.963 1.00 98.38 97 ARG A N 1
ATOM 762 C CA . ARG A 1 97 ? 19.222 9.635 -22.487 1.00 98.38 97 ARG A CA 1
ATOM 763 C C . ARG A 1 97 ? 19.262 9.627 -24.007 1.00 98.38 97 ARG A C 1
ATOM 765 O O . ARG A 1 97 ? 20.161 9.038 -24.595 1.00 98.38 97 ARG A O 1
ATOM 772 N N . ALA A 1 98 ? 18.287 10.284 -24.623 1.00 97.19 98 ALA A N 1
ATOM 773 C CA . ALA A 1 98 ? 18.300 10.562 -26.055 1.00 97.19 98 ALA A CA 1
ATOM 774 C C . ALA A 1 98 ? 19.312 11.672 -26.383 1.00 97.19 98 ALA A C 1
ATOM 776 O O . ALA A 1 98 ? 19.715 12.419 -25.491 1.00 97.19 98 ALA A O 1
ATOM 777 N N . ASP A 1 99 ? 19.619 11.864 -27.666 1.00 96.31 99 ASP A N 1
ATOM 778 C CA . ASP A 1 99 ? 20.529 12.924 -28.140 1.00 96.31 99 ASP A CA 1
ATOM 779 C C . ASP A 1 99 ? 20.085 14.332 -27.707 1.00 96.31 99 ASP A C 1
ATOM 781 O O . ASP A 1 99 ? 20.899 15.220 -27.478 1.00 96.31 99 ASP A O 1
ATOM 785 N N . SER A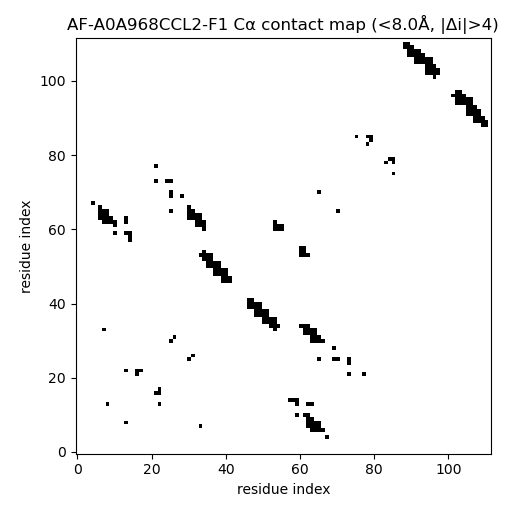 1 100 ? 18.776 14.525 -27.509 1.00 96.00 100 SER A N 1
ATOM 786 C CA . SER A 1 100 ? 18.194 15.758 -26.955 1.00 96.00 100 SER A CA 1
ATOM 787 C C . SER A 1 100 ? 18.487 15.999 -25.462 1.00 96.00 100 SER A C 1
ATOM 789 O O . SER A 1 100 ? 18.088 17.026 -24.918 1.00 96.00 100 SER A O 1
ATOM 791 N N . GLY A 1 101 ? 19.104 15.042 -24.764 1.00 96.38 101 GLY A N 1
ATOM 792 C CA . GLY A 1 101 ? 19.379 15.065 -23.323 1.00 96.38 101 GLY A CA 1
ATOM 793 C C . GLY A 1 101 ? 18.232 14.574 -22.423 1.00 96.38 101 GLY A C 1
ATOM 794 O O . GLY A 1 101 ? 18.441 14.371 -21.220 1.00 96.38 101 GLY A O 1
ATOM 795 N N . LYS A 1 102 ? 17.029 14.348 -22.974 1.00 97.69 102 LYS A N 1
ATOM 796 C CA . LYS A 1 102 ? 15.862 13.833 -22.230 1.00 97.69 102 LYS A CA 1
ATOM 797 C C . LYS A 1 102 ? 16.033 12.362 -21.844 1.00 97.69 102 LYS A C 1
ATOM 799 O O . LYS A 1 102 ? 16.591 11.585 -22.615 1.00 97.69 102 LYS A O 1
ATOM 804 N N . VAL A 1 103 ? 15.510 11.981 -20.675 1.00 98.00 103 VAL A N 1
ATOM 805 C CA . VAL A 1 103 ? 15.473 10.578 -20.226 1.00 98.00 103 VAL A CA 1
ATOM 806 C C . VAL A 1 103 ? 14.527 9.785 -21.124 1.00 98.00 103 VAL A C 1
ATOM 808 O O . VAL A 1 103 ? 13.376 10.177 -21.304 1.00 98.00 103 VAL A O 1
ATOM 811 N N . SER A 1 104 ? 15.023 8.683 -21.680 1.00 97.94 104 SER A N 1
ATOM 812 C CA . SER A 1 104 ? 14.273 7.773 -22.557 1.00 97.94 104 SER A CA 1
ATOM 813 C C . SER A 1 104 ? 14.128 6.365 -21.981 1.00 97.94 104 SER A C 1
ATOM 815 O O . SER A 1 104 ? 13.385 5.556 -22.529 1.00 97.94 104 SER A O 1
ATOM 817 N N . GLY A 1 105 ? 14.810 6.061 -20.876 1.00 97.75 105 GLY A N 1
ATOM 818 C CA . GLY A 1 105 ? 14.718 4.765 -20.220 1.00 97.75 105 GLY A CA 1
ATOM 819 C C . GLY A 1 105 ? 15.661 4.636 -19.033 1.00 97.75 105 GLY A C 1
ATOM 820 O O . GLY A 1 105 ? 16.282 5.605 -18.590 1.00 97.75 105 GLY A O 1
ATOM 821 N N . VAL A 1 106 ? 15.777 3.410 -18.540 1.00 97.31 106 VAL A N 1
ATOM 822 C CA . VAL A 1 106 ? 16.639 3.038 -17.417 1.00 97.31 106 VAL A CA 1
ATOM 823 C C . VAL A 1 106 ? 17.494 1.836 -17.800 1.00 97.31 106 VAL A C 1
ATOM 825 O O . VAL A 1 106 ? 17.058 0.978 -18.568 1.00 97.31 106 VAL A O 1
ATOM 828 N N . ARG A 1 107 ? 18.707 1.753 -17.252 1.00 97.31 107 ARG A N 1
ATOM 829 C CA . ARG A 1 107 ? 19.504 0.526 -17.260 1.00 97.31 107 ARG A CA 1
ATOM 830 C C . ARG A 1 107 ? 19.222 -0.234 -15.975 1.00 97.31 107 ARG A C 1
ATOM 832 O O . ARG A 1 107 ? 19.387 0.307 -14.880 1.00 97.31 107 ARG A O 1
ATOM 839 N N . LEU A 1 108 ? 18.811 -1.485 -16.131 1.00 96.81 108 LEU A N 1
ATOM 840 C CA . LEU A 1 108 ? 18.572 -2.403 -15.028 1.00 96.81 108 LEU A CA 1
ATOM 841 C C . LEU A 1 108 ? 19.705 -3.426 -14.966 1.00 96.81 108 LEU A C 1
ATOM 843 O O . LEU A 1 108 ? 20.260 -3.808 -15.997 1.00 96.81 108 LEU A O 1
ATOM 847 N N . ARG A 1 109 ? 20.030 -3.860 -13.754 1.00 95.81 109 ARG A N 1
ATOM 848 C CA . ARG A 1 109 ? 20.849 -5.038 -13.489 1.00 95.81 109 ARG A CA 1
ATOM 849 C C . ARG A 1 109 ? 19.984 -6.049 -12.754 1.00 95.81 109 ARG A C 1
ATOM 851 O O . ARG A 1 109 ? 19.365 -5.687 -11.755 1.00 95.81 109 ARG A O 1
ATOM 858 N N . ASP A 1 110 ? 19.946 -7.266 -13.271 1.00 92.69 110 ASP A N 1
ATOM 859 C CA . ASP A 1 110 ? 19.361 -8.411 -12.581 1.00 92.69 110 ASP A CA 1
ATOM 860 C C . ASP A 1 110 ? 20.438 -9.065 -11.698 1.00 92.69 110 ASP A C 1
ATOM 862 O O . ASP A 1 110 ? 21.632 -8.938 -11.982 1.00 92.69 110 ASP A O 1
ATOM 866 N N . GLU A 1 111 ? 20.029 -9.701 -10.606 1.00 75.75 111 GLU A N 1
ATOM 867 C CA . GLU A 1 111 ? 20.916 -10.447 -9.702 1.00 75.75 111 GLU A CA 1
ATOM 868 C C . GLU A 1 111 ? 21.224 -11.871 -10.213 1.00 75.75 111 GLU A C 1
ATOM 870 O O . GLU A 1 111 ? 21.981 -12.597 -9.566 1.00 75.75 111 GLU A O 1
ATOM 875 N N . SER A 1 112 ? 20.665 -12.257 -11.368 1.00 60.25 112 SER A N 1
ATOM 876 C CA . SER A 1 112 ? 20.951 -13.506 -12.094 1.00 60.25 112 SER A CA 1
ATOM 877 C C . SER A 1 112 ? 22.319 -13.543 -12.774 1.00 60.25 112 SER A C 1
ATOM 879 O O . SER A 1 112 ? 22.648 -12.543 -13.456 1.00 60.25 112 SER A O 1
#

Secondary structure (DSSP, 8-state):
--------B-HHHHHHHHHTT-HHHHHHTTPPEE-EEEEEESSTT--EEEEEE---BTTB-SEE---HHHHHHHHHHHHHHTT----SSEEEEEEEE-TTS-EEEEEEEE--

pLDDT: mean 89.81, std 11.37, range [50.06, 98.38]

Mean predicted aligned error: 6.32 Å

Nearest PDB structures (foldseek):
  6c6p-assembly1_B  TM=7.686E-01  e=7.069E-02  Homo sapiens
  7mwa-assembly1_B-2  TM=7.227E-01  e=9.594E-02  Acinetobacter baumannii ATCC 19606 = CIP 70.34 = JCM 6841
  7koe-assembly1_G  TM=7.298E-01  e=3.061E-01  Thermotoga maritima MSB8
  2gmj-assembly1_A  TM=5.798E-01  e=1.020E-01  Sus scrofa
  8co1-assembly1_O1  TM=2.190E-01  e=5.399E+00  Deinococcus radiodurans R1 = ATCC 13939 = DSM 20539

Radius of gyration: 20.47 Å; Cα contacts (8 Å, |Δi|>4): 137; chains: 1; bounding box: 38×29×66 Å

Sequence (112 aa):
TDTLSTHALMRPAVLLLQRWGLTDRLDEERTPRIGKTAFVYGEGQKNETVEVDIKPRNGVEALYAPRRTVLDRILVEAARDEGADVRHGVQMVDLLRADSGKVSGVRLRDES